Protein AF-A0A965HL23-F1 (afdb_monomer)

pLDDT: mean 96.33, std 2.36, range [84.19, 98.62]

Radius of gyration: 15.67 Å; Cα contacts (8 Å, |Δi|>4): 33; chains: 1; bounding box: 37×42×37 Å

Structure (mmCIF, N/CA/C/O backbone):
data_AF-A0A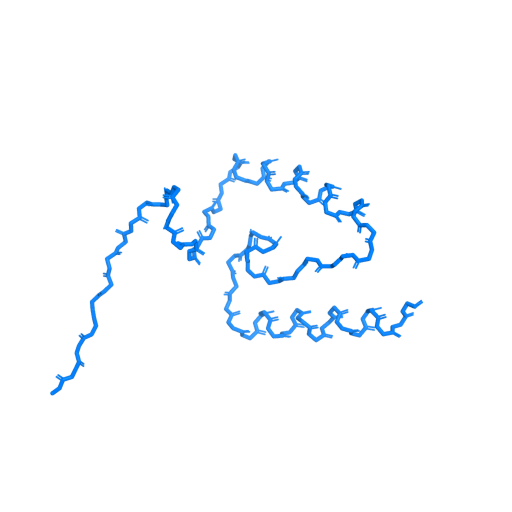965HL23-F1
#
_entry.id   AF-A0A965HL23-F1
#
loop_
_atom_site.group_PDB
_atom_site.id
_atom_site.type_symbol
_atom_site.label_atom_id
_atom_site.label_alt_id
_atom_site.label_comp_id
_atom_site.label_asym_id
_atom_site.label_entity_id
_atom_site.label_seq_id
_atom_site.pdbx_PDB_ins_code
_atom_site.Cartn_x
_atom_site.Cartn_y
_atom_site.Cartn_z
_atom_site.occupancy
_atom_site.B_iso_or_equiv
_atom_site.auth_seq_id
_atom_site.auth_comp_id
_atom_site.auth_asym_id
_atom_site.auth_atom_id
_atom_site.pdbx_PDB_model_num
ATOM 1 N N . THR A 1 1 ? 18.648 -28.751 -8.240 1.00 87.00 1 THR A N 1
ATOM 2 C CA . THR A 1 1 ? 18.709 -27.373 -7.712 1.00 87.00 1 THR A CA 1
ATOM 3 C C . THR A 1 1 ? 17.672 -26.538 -8.431 1.00 87.00 1 THR A C 1
ATOM 5 O O . THR A 1 1 ? 17.423 -26.823 -9.598 1.00 87.00 1 THR A O 1
ATOM 8 N N . THR A 1 2 ? 17.078 -25.552 -7.765 1.00 94.62 2 THR A N 1
ATOM 9 C CA . THR A 1 2 ? 16.098 -24.632 -8.363 1.00 94.62 2 THR A CA 1
ATOM 10 C C . THR A 1 2 ? 16.649 -23.219 -8.257 1.00 94.62 2 THR A C 1
ATOM 12 O O . THR A 1 2 ? 17.132 -22.831 -7.198 1.00 94.62 2 THR A O 1
ATOM 15 N N . ILE A 1 3 ? 16.607 -22.468 -9.356 1.00 97.25 3 ILE A N 1
ATOM 16 C CA . ILE A 1 3 ? 17.117 -21.096 -9.443 1.00 97.25 3 ILE A CA 1
ATOM 17 C C . ILE A 1 3 ? 15.987 -20.220 -9.977 1.00 97.25 3 ILE A C 1
ATOM 19 O O . ILE A 1 3 ? 15.358 -20.585 -10.969 1.00 97.25 3 ILE A O 1
ATOM 23 N N . VAL A 1 4 ? 15.765 -19.064 -9.348 1.00 97.56 4 VAL A N 1
ATOM 24 C CA . VAL A 1 4 ? 14.900 -18.003 -9.876 1.00 97.56 4 VAL A CA 1
ATOM 25 C C . VAL A 1 4 ? 15.767 -16.851 -10.374 1.00 97.56 4 VAL A C 1
ATOM 27 O O . VAL A 1 4 ? 16.813 -16.556 -9.795 1.00 97.56 4 VAL A O 1
ATOM 30 N N . ARG A 1 5 ? 15.358 -16.230 -11.479 1.00 97.62 5 ARG A N 1
ATOM 31 C CA . ARG A 1 5 ? 15.964 -15.006 -12.002 1.00 97.62 5 ARG A CA 1
ATOM 32 C C . ARG A 1 5 ? 14.875 -13.960 -12.104 1.00 97.62 5 ARG A C 1
ATOM 34 O O . ARG A 1 5 ? 13.800 -14.253 -12.620 1.00 97.62 5 ARG A O 1
ATOM 41 N N . GLU A 1 6 ? 15.172 -12.770 -11.619 1.00 97.62 6 GLU A N 1
ATOM 42 C CA . GLU A 1 6 ? 14.256 -11.640 -11.647 1.00 97.62 6 GLU A CA 1
ATOM 43 C C . GLU A 1 6 ? 14.720 -10.656 -12.715 1.00 97.62 6 GLU A C 1
ATOM 45 O O . GLU A 1 6 ? 15.912 -10.361 -12.830 1.00 97.62 6 GLU A O 1
ATOM 50 N N . TYR A 1 7 ? 13.769 -10.177 -13.509 1.00 96.19 7 TYR A N 1
ATOM 51 C CA . TYR A 1 7 ? 14.003 -9.204 -14.565 1.00 96.19 7 TYR A CA 1
ATOM 52 C C . TYR A 1 7 ? 13.067 -8.018 -14.323 1.00 96.19 7 TYR A C 1
ATOM 54 O O . TYR A 1 7 ? 11.864 -8.240 -14.169 1.00 96.19 7 TYR A O 1
ATOM 62 N N . PRO A 1 8 ? 13.586 -6.780 -14.250 1.00 95.75 8 PRO A N 1
ATOM 63 C CA . PRO A 1 8 ? 12.740 -5.607 -14.108 1.00 95.75 8 PRO A CA 1
ATOM 64 C C . PRO A 1 8 ? 11.907 -5.406 -15.374 1.00 95.75 8 PRO A C 1
ATOM 66 O O . PRO A 1 8 ? 12.382 -5.634 -16.488 1.00 95.75 8 PRO A O 1
ATOM 69 N N . GLU A 1 9 ? 10.673 -4.951 -15.196 1.00 94.50 9 GLU A N 1
ATOM 70 C CA . GLU A 1 9 ? 9.756 -4.670 -16.291 1.00 94.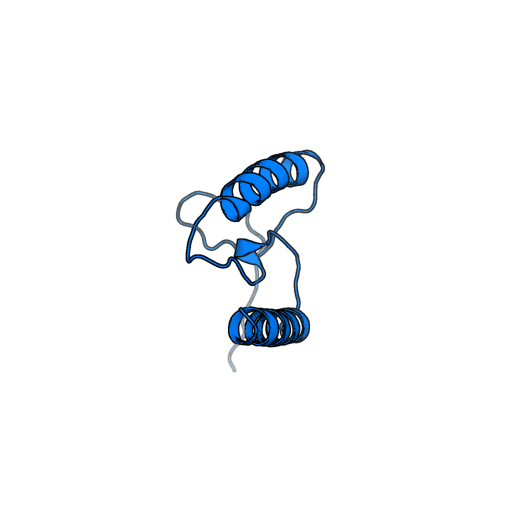50 9 GLU A CA 1
ATOM 71 C C . GLU A 1 9 ? 8.906 -3.442 -15.958 1.00 94.50 9 GLU A C 1
ATOM 73 O O . GLU A 1 9 ? 8.480 -3.263 -14.814 1.00 94.50 9 GLU A O 1
ATOM 78 N N . ASP A 1 10 ? 8.636 -2.614 -16.968 1.00 95.56 10 ASP A N 1
ATOM 79 C CA . ASP A 1 10 ? 7.677 -1.526 -16.838 1.00 95.56 10 ASP A CA 1
ATOM 80 C C . ASP A 1 10 ? 6.262 -2.077 -16.621 1.00 95.56 10 ASP A C 1
ATOM 82 O O . ASP A 1 10 ? 5.809 -3.028 -17.280 1.00 95.56 10 ASP A O 1
ATOM 86 N N . PHE A 1 11 ? 5.541 -1.433 -15.703 1.00 94.44 11 PHE A N 1
ATOM 87 C CA . PHE A 1 11 ? 4.136 -1.725 -15.465 1.00 94.44 11 PHE A CA 1
ATOM 88 C C . PHE A 1 11 ? 3.292 -1.429 -16.715 1.00 94.44 11 PHE A C 1
ATOM 90 O O . PHE A 1 11 ? 3.531 -0.473 -17.451 1.00 94.44 11 PHE A O 1
ATOM 97 N N . GLY A 1 12 ? 2.251 -2.233 -16.921 1.00 93.81 12 GLY A N 1
ATOM 98 C CA . GLY A 1 12 ? 1.262 -2.039 -17.973 1.00 93.81 12 GLY A CA 1
ATOM 99 C C . GLY A 1 12 ? -0.038 -2.780 -17.655 1.00 93.81 12 GLY A C 1
ATOM 100 O O . GLY A 1 12 ? -0.058 -3.628 -16.760 1.00 93.81 12 GLY A O 1
ATOM 101 N N . PRO A 1 13 ? -1.138 -2.481 -18.367 1.00 93.88 13 PRO A N 1
ATOM 102 C CA . PRO A 1 13 ? -2.410 -3.169 -18.168 1.00 93.88 13 PRO A CA 1
ATOM 103 C C . PRO A 1 13 ? -2.259 -4.694 -18.247 1.00 93.88 13 PRO A C 1
ATOM 105 O O . PRO A 1 13 ? -1.647 -5.214 -19.177 1.00 93.88 13 PRO A O 1
ATOM 108 N N . GLY A 1 14 ? -2.819 -5.406 -17.265 1.00 93.94 14 GLY A N 1
ATOM 109 C CA . GLY A 1 14 ? -2.735 -6.869 -17.171 1.00 93.94 14 GLY A CA 1
ATOM 110 C C . GLY A 1 14 ? -1.466 -7.413 -16.502 1.00 93.94 14 GLY A C 1
ATOM 111 O O . GLY A 1 14 ? -1.358 -8.626 -16.349 1.00 93.94 14 GLY A O 1
ATOM 112 N N . LYS A 1 15 ? -0.531 -6.551 -16.080 1.00 95.06 15 LYS A N 1
ATOM 113 C CA . LYS A 1 15 ? 0.654 -6.936 -15.297 1.00 95.06 15 LYS A CA 1
ATOM 114 C C . LYS A 1 15 ? 0.435 -6.711 -13.802 1.00 95.06 15 LYS A C 1
ATOM 116 O O . LYS A 1 15 ? -0.310 -5.816 -13.405 1.00 95.06 15 LYS A O 1
ATOM 121 N N . GLU A 1 16 ? 1.114 -7.504 -12.979 1.00 95.38 16 GLU A N 1
ATOM 122 C CA . GLU A 1 16 ? 1.095 -7.350 -11.522 1.00 95.38 16 GLU A CA 1
ATOM 123 C C . GLU A 1 16 ? 1.866 -6.087 -11.103 1.00 95.38 16 GLU A C 1
ATOM 125 O O . GLU A 1 16 ? 2.964 -5.810 -11.593 1.00 95.38 16 GLU A O 1
ATOM 130 N N . ALA A 1 17 ? 1.298 -5.306 -10.185 1.00 95.25 17 ALA A N 1
ATOM 131 C CA . ALA A 1 17 ? 1.916 -4.077 -9.704 1.00 95.25 17 ALA A CA 1
ATOM 132 C C . ALA A 1 17 ? 2.778 -4.362 -8.465 1.00 95.25 17 ALA A C 1
ATOM 134 O O . ALA A 1 17 ? 2.289 -4.349 -7.340 1.00 95.25 17 ALA A O 1
ATOM 135 N N . TYR A 1 18 ? 4.079 -4.592 -8.651 1.00 95.50 18 TYR A N 1
ATOM 136 C CA . TYR A 1 18 ? 4.968 -4.944 -7.534 1.00 95.50 18 TYR A CA 1
ATOM 137 C C . TYR A 1 18 ? 5.464 -3.744 -6.712 1.00 95.50 18 TYR A C 1
ATOM 139 O O . TYR A 1 18 ? 5.545 -3.823 -5.476 1.00 95.50 18 TYR A O 1
ATOM 147 N N . TYR A 1 19 ? 5.804 -2.635 -7.380 1.00 96.19 19 TYR A N 1
ATOM 148 C CA . TYR A 1 19 ? 6.484 -1.492 -6.767 1.00 96.19 19 TYR A CA 1
ATOM 149 C C . TYR A 1 19 ? 5.837 -0.159 -7.163 1.00 96.19 19 TYR A C 1
ATOM 151 O O . TYR A 1 19 ? 5.614 0.077 -8.351 1.00 96.19 19 TYR A O 1
ATOM 159 N N . PRO A 1 20 ? 5.571 0.743 -6.201 1.00 95.19 20 PRO A N 1
ATOM 160 C CA . PRO A 1 20 ? 5.279 2.132 -6.525 1.00 95.19 20 PRO A CA 1
ATOM 161 C C . PRO A 1 20 ? 6.555 2.830 -7.007 1.00 95.19 20 PRO A C 1
ATOM 163 O O . PRO A 1 20 ? 7.652 2.517 -6.542 1.00 95.19 20 PRO A O 1
ATOM 166 N N . VAL A 1 21 ? 6.405 3.816 -7.889 1.00 94.94 21 VAL A N 1
ATOM 167 C CA . VAL A 1 21 ? 7.504 4.665 -8.369 1.00 94.94 21 VAL A CA 1
ATOM 168 C C . VAL A 1 21 ? 7.361 6.038 -7.709 1.00 94.94 21 VAL A C 1
ATOM 170 O O . VAL A 1 21 ? 6.456 6.776 -8.095 1.00 94.94 21 VAL A O 1
ATOM 173 N N . PRO A 1 22 ? 8.173 6.393 -6.690 1.00 91.38 22 PRO A N 1
ATOM 1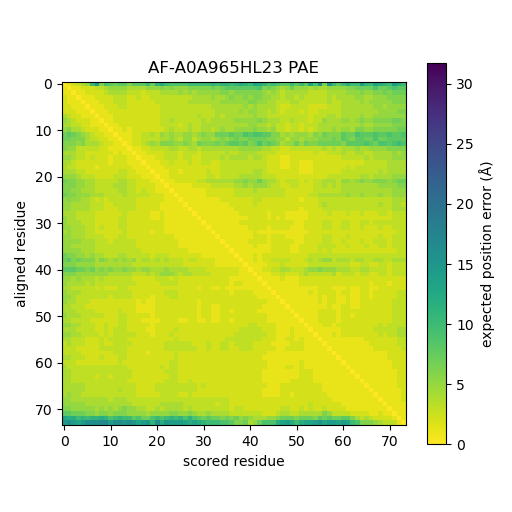74 C CA . PRO A 1 22 ? 8.066 7.684 -6.017 1.00 91.38 22 PRO A CA 1
ATOM 175 C C . PRO A 1 22 ? 8.558 8.816 -6.924 1.00 91.38 22 PRO A C 1
ATOM 177 O O . PRO A 1 22 ? 9.755 9.022 -7.098 1.00 91.38 22 PRO A O 1
ATOM 180 N N . ALA A 1 23 ? 7.618 9.566 -7.486 1.00 94.88 23 ALA A N 1
ATOM 181 C CA . ALA A 1 23 ? 7.889 10.731 -8.323 1.00 94.88 23 ALA A CA 1
ATOM 182 C C . ALA A 1 23 ? 6.832 11.834 -8.105 1.00 94.88 23 ALA A C 1
ATOM 184 O O . ALA A 1 23 ? 5.721 11.528 -7.656 1.00 94.88 23 ALA A O 1
ATOM 185 N N . PRO A 1 24 ? 7.133 13.118 -8.385 1.00 97.31 24 PRO A N 1
ATOM 186 C CA . PRO A 1 24 ? 6.204 14.225 -8.129 1.00 97.31 24 PRO A CA 1
ATOM 187 C C . PRO A 1 24 ? 4.833 14.067 -8.803 1.00 97.31 24 PRO A C 1
ATOM 189 O O . PRO A 1 24 ? 3.804 14.360 -8.195 1.00 97.31 24 PRO A O 1
ATOM 192 N N . ASP A 1 25 ? 4.812 13.564 -10.032 1.00 96.81 25 ASP A N 1
ATOM 193 C CA . ASP A 1 25 ? 3.612 13.273 -10.818 1.00 96.81 25 ASP A CA 1
ATOM 194 C C . ASP A 1 25 ? 2.780 12.133 -10.208 1.00 96.81 25 ASP A C 1
ATOM 196 O O . ASP A 1 25 ? 1.576 12.289 -9.988 1.00 96.81 25 ASP A O 1
ATOM 200 N N . SER A 1 26 ? 3.425 11.024 -9.839 1.00 95.56 26 SER A N 1
ATOM 201 C CA . SER A 1 26 ? 2.778 9.899 -9.158 1.00 95.56 26 SER A CA 1
ATOM 202 C C . SER A 1 26 ? 2.207 10.306 -7.798 1.00 95.56 26 SER A C 1
ATOM 204 O O . SER A 1 26 ? 1.108 9.889 -7.438 1.00 95.56 26 SER A O 1
ATOM 206 N N . LYS A 1 27 ? 2.904 11.189 -7.068 1.00 96.25 27 LYS A N 1
ATOM 207 C CA . LYS A 1 27 ? 2.446 11.718 -5.784 1.00 96.25 27 LYS A CA 1
ATOM 208 C C . LYS A 1 27 ? 1.209 12.586 -5.977 1.00 96.25 27 LYS A C 1
ATOM 210 O O . LYS A 1 27 ? 0.224 12.396 -5.274 1.00 96.25 27 LYS A O 1
ATOM 215 N N . ALA A 1 28 ? 1.234 13.500 -6.946 1.00 97.94 28 ALA A N 1
ATOM 216 C CA . ALA A 1 28 ? 0.088 14.347 -7.257 1.00 97.94 28 ALA A CA 1
ATOM 217 C C . ALA A 1 28 ? -1.143 13.523 -7.676 1.00 97.94 28 ALA A C 1
ATOM 219 O O . ALA A 1 28 ? -2.273 13.885 -7.346 1.00 97.94 28 ALA A O 1
ATOM 220 N N . LEU A 1 29 ? -0.945 12.407 -8.386 1.00 97.94 29 LEU A N 1
ATOM 221 C CA . LEU A 1 29 ? -2.025 11.480 -8.720 1.00 97.94 29 LEU A CA 1
ATOM 222 C C . LEU A 1 29 ? -2.524 10.711 -7.490 1.00 97.94 29 LEU A C 1
ATOM 224 O O . LEU A 1 29 ? -3.735 10.626 -7.280 1.00 97.94 29 LEU A O 1
ATOM 228 N N . TYR A 1 30 ? -1.613 10.191 -6.667 1.00 97.81 30 TYR A N 1
AT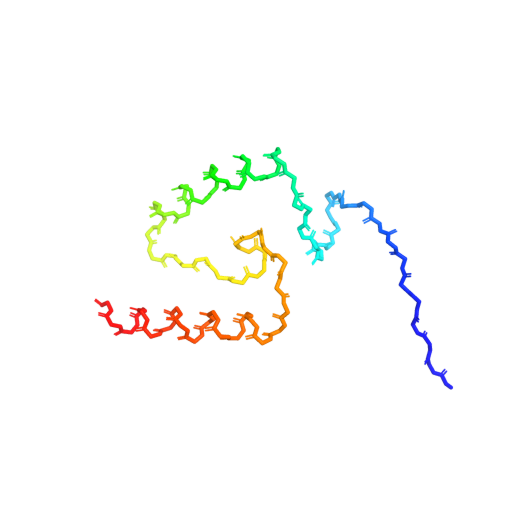OM 229 C CA . TYR A 1 30 ? -1.953 9.513 -5.419 1.00 97.81 30 TYR A CA 1
ATOM 230 C C . TYR A 1 30 ? -2.750 10.421 -4.481 1.00 97.81 30 TYR A C 1
ATOM 232 O O . TYR A 1 30 ? -3.778 9.991 -3.970 1.00 97.81 30 TYR A O 1
ATOM 240 N N . ASP A 1 31 ? -2.350 11.683 -4.311 1.00 97.81 31 ASP A N 1
ATOM 241 C CA . ASP A 1 31 ? -3.032 12.633 -3.428 1.00 97.81 31 ASP A CA 1
ATOM 242 C C . ASP A 1 31 ? -4.515 12.799 -3.824 1.00 97.81 31 ASP A C 1
ATOM 244 O O . ASP A 1 31 ? -5.393 12.810 -2.961 1.00 97.81 31 ASP A O 1
ATOM 248 N N . LYS A 1 32 ? -4.829 12.812 -5.131 1.00 98.44 32 LYS A N 1
ATOM 249 C CA . LYS A 1 32 ? -6.220 12.839 -5.626 1.00 98.44 32 LYS A CA 1
ATOM 250 C C . LYS A 1 32 ? -7.002 11.586 -5.223 1.00 98.44 32 LYS A C 1
ATOM 252 O O . LYS A 1 32 ? -8.173 11.687 -4.857 1.00 98.44 32 LYS A O 1
ATOM 257 N N . TYR A 1 33 ? -6.384 10.408 -5.307 1.00 98.38 33 TYR A N 1
ATOM 258 C CA . TYR A 1 33 ? -7.017 9.155 -4.886 1.00 98.38 33 TYR A CA 1
ATOM 259 C C . TYR A 1 33 ? -7.130 9.043 -3.367 1.00 98.38 33 TYR A C 1
ATOM 261 O O . TYR A 1 33 ? -8.149 8.563 -2.885 1.00 98.38 33 TYR A O 1
ATOM 269 N N . ALA A 1 34 ? -6.156 9.552 -2.614 1.00 97.38 34 ALA A N 1
ATOM 270 C CA . ALA A 1 34 ? -6.203 9.605 -1.160 1.00 97.38 34 ALA A CA 1
ATOM 271 C C . ALA A 1 34 ? -7.377 10.470 -0.674 1.00 97.38 34 ALA A C 1
ATOM 273 O O . ALA A 1 34 ? -8.111 10.054 0.219 1.00 97.38 34 ALA A O 1
ATOM 274 N N . THR A 1 35 ? -7.624 11.626 -1.304 1.00 97.75 35 THR A N 1
ATOM 275 C CA . THR A 1 35 ? -8.816 12.444 -1.018 1.00 97.75 35 THR A CA 1
ATOM 276 C C . THR A 1 35 ? -10.114 11.693 -1.318 1.00 97.75 35 THR A C 1
ATOM 278 O O . THR A 1 35 ? -11.044 11.746 -0.519 1.00 97.75 35 THR A O 1
ATOM 281 N N . LYS A 1 36 ? -10.192 10.958 -2.436 1.00 98.00 36 LYS A N 1
ATOM 282 C CA . LYS A 1 36 ? -11.375 10.136 -2.748 1.00 98.00 36 LYS A CA 1
ATOM 283 C C . LYS A 1 36 ? -11.579 9.021 -1.723 1.00 98.00 36 LYS A C 1
ATOM 285 O O . LYS A 1 36 ? -12.685 8.855 -1.226 1.00 98.00 36 LYS A O 1
ATOM 290 N N . ALA A 1 37 ? -10.508 8.322 -1.356 1.00 97.62 37 ALA A N 1
ATOM 291 C CA . ALA A 1 37 ? -10.528 7.237 -0.383 1.00 97.62 37 ALA A CA 1
ATOM 292 C C . ALA A 1 37 ? -11.047 7.683 0.995 1.00 97.62 37 ALA A C 1
ATOM 294 O O . ALA A 1 37 ? -11.745 6.921 1.654 1.00 97.62 37 ALA A O 1
ATOM 295 N N . GLN A 1 38 ? -10.770 8.924 1.413 1.00 95.25 38 GLN A N 1
ATOM 296 C CA . GLN A 1 38 ? -11.317 9.498 2.652 1.00 95.25 38 GLN A CA 1
ATOM 297 C C . GLN A 1 38 ? -12.845 9.670 2.623 1.00 95.25 38 GLN A C 1
ATOM 299 O O . GLN A 1 38 ? -13.477 9.677 3.679 1.00 95.25 38 GLN A O 1
ATOM 304 N N . GLY A 1 39 ? -13.438 9.827 1.436 1.00 95.81 39 GLY A N 1
ATOM 305 C CA . GLY A 1 39 ? -14.883 9.959 1.255 1.00 95.81 39 GLY A CA 1
ATOM 306 C C . GLY A 1 39 ? -15.638 8.627 1.215 1.00 95.81 39 GLY A C 1
ATOM 307 O O . GLY A 1 39 ? -16.861 8.626 1.368 1.00 95.81 39 GLY A O 1
ATOM 308 N N . GLU A 1 40 ? -14.939 7.504 1.031 1.00 97.62 40 GLU A N 1
ATOM 309 C CA . GLU A 1 40 ? -15.562 6.185 0.905 1.00 97.62 40 GLU A CA 1
ATOM 310 C C . GLU A 1 40 ? -16.009 5.642 2.266 1.00 97.62 40 GLU A C 1
ATOM 312 O O . GLU A 1 40 ? -15.212 5.351 3.163 1.00 97.62 40 GLU A O 1
ATOM 317 N N . LYS A 1 41 ? -17.325 5.497 2.439 1.00 95.62 41 LYS A N 1
ATOM 318 C CA . LYS A 1 41 ? -17.916 5.052 3.706 1.00 95.62 41 LYS A CA 1
ATOM 319 C C . LYS A 1 41 ? -17.819 3.538 3.848 1.00 95.62 41 LYS A C 1
ATOM 321 O O . LYS A 1 41 ? -18.148 2.798 2.931 1.00 95.62 41 LYS A O 1
ATOM 326 N N . GLY A 1 42 ? -17.428 3.083 5.037 1.00 94.56 42 GLY A N 1
ATOM 327 C CA . GLY A 1 42 ? -17.325 1.654 5.349 1.00 94.56 42 GLY A CA 1
ATOM 328 C C . GLY A 1 42 ? -16.127 0.950 4.704 1.00 94.56 42 GLY A C 1
ATOM 329 O O . GLY A 1 42 ? -16.011 -0.264 4.826 1.00 94.56 42 GLY A O 1
ATOM 330 N N . VAL A 1 43 ? -15.224 1.694 4.058 1.00 97.00 43 VAL A N 1
ATOM 331 C CA . VAL A 1 43 ? -14.009 1.161 3.434 1.00 97.00 43 VAL A CA 1
ATOM 332 C C . VAL A 1 43 ? -12.785 1.735 4.145 1.00 97.00 43 VAL A C 1
ATOM 334 O O . VAL A 1 43 ? -12.773 2.886 4.574 1.00 97.00 43 VAL A O 1
ATOM 337 N N . THR A 1 44 ? -11.742 0.927 4.322 1.00 96.62 44 THR A N 1
ATOM 338 C CA . THR A 1 44 ? -10.443 1.375 4.843 1.00 96.62 44 THR A CA 1
ATOM 339 C C . THR A 1 44 ? -9.342 0.794 3.967 1.00 96.62 44 THR A C 1
ATOM 341 O O . THR A 1 44 ? -9.271 -0.414 3.761 1.00 96.62 44 THR A O 1
ATOM 344 N N . PHE A 1 45 ? -8.510 1.673 3.415 1.00 97.56 45 PHE A N 1
ATOM 345 C CA . PHE A 1 45 ? -7.464 1.333 2.456 1.00 97.56 45 PHE A CA 1
ATOM 346 C C . PHE A 1 45 ? -6.139 1.125 3.190 1.00 97.56 45 PHE A C 1
ATOM 348 O O . PHE A 1 45 ? -5.629 2.053 3.815 1.00 97.56 45 PHE A O 1
ATOM 355 N N . VAL A 1 46 ? -5.582 -0.087 3.117 1.00 97.50 46 VAL A N 1
ATOM 356 C CA . VAL A 1 46 ? -4.360 -0.472 3.841 1.00 97.50 46 VAL A CA 1
ATOM 357 C C . VAL A 1 46 ? -3.381 -1.236 2.953 1.00 97.50 46 VAL A C 1
ATOM 359 O O . VAL A 1 46 ? -3.772 -1.942 2.025 1.00 97.50 46 VAL A O 1
ATOM 362 N N . GLY A 1 47 ? -2.092 -1.118 3.265 1.00 97.62 47 GLY A N 1
ATOM 363 C CA . GLY A 1 47 ? -1.014 -1.850 2.601 1.00 97.62 47 GLY A CA 1
ATOM 364 C C . GLY A 1 47 ? -0.387 -1.130 1.404 1.00 97.62 47 GLY A C 1
ATOM 365 O O . GLY A 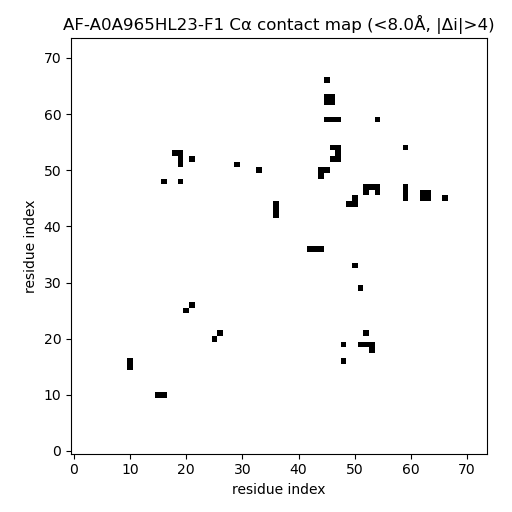1 47 ? -0.823 -0.063 0.977 1.00 97.62 47 GLY A O 1
ATOM 366 N N . ARG A 1 48 ? 0.671 -1.750 0.858 1.00 97.81 48 ARG A N 1
ATOM 367 C CA . ARG A 1 48 ? 1.572 -1.197 -0.174 1.00 97.81 48 ARG A CA 1
ATOM 368 C C . ARG A 1 48 ? 0.833 -0.536 -1.340 1.00 97.81 48 ARG A C 1
ATOM 370 O O . ARG A 1 48 ? 1.114 0.616 -1.665 1.00 97.81 48 ARG A O 1
ATOM 377 N N . LEU A 1 49 ? -0.097 -1.271 -1.950 1.00 96.88 49 LEU A N 1
ATOM 378 C CA . LEU A 1 49 ? -0.810 -0.834 -3.152 1.00 96.88 49 LEU A CA 1
ATOM 379 C C . LEU A 1 49 ? -1.876 0.211 -2.831 1.00 96.88 49 LEU A C 1
ATOM 381 O O . LEU A 1 49 ? -1.965 1.226 -3.513 1.00 96.88 49 LEU A O 1
ATOM 385 N N . ALA A 1 50 ? -2.633 0.000 -1.754 1.00 97.44 50 ALA A N 1
ATOM 386 C CA . ALA A 1 50 ? -3.729 0.885 -1.377 1.00 97.44 50 ALA A CA 1
ATOM 387 C C . ALA A 1 50 ? -3.239 2.273 -0.934 1.00 97.44 50 ALA A C 1
ATOM 389 O O . ALA A 1 50 ? -3.920 3.270 -1.157 1.00 97.44 50 ALA A O 1
ATOM 390 N N . THR A 1 51 ? -2.045 2.350 -0.336 1.00 96.69 51 THR A N 1
ATOM 391 C CA . THR A 1 51 ? -1.451 3.614 0.123 1.00 96.69 51 THR A CA 1
ATOM 392 C C . THR A 1 51 ? -0.327 4.126 -0.779 1.00 96.69 51 THR A C 1
ATOM 394 O O . THR A 1 51 ? 0.361 5.064 -0.388 1.00 96.69 51 THR A O 1
ATOM 397 N N . TYR A 1 52 ? -0.085 3.483 -1.929 1.00 97.25 52 TYR A N 1
ATOM 398 C CA . TYR A 1 52 ? 0.979 3.811 -2.890 1.00 97.25 52 TYR A CA 1
ATOM 399 C C . TYR A 1 52 ? 2.343 4.108 -2.232 1.00 97.25 52 TYR A C 1
ATOM 401 O O . TYR A 1 52 ? 2.946 5.168 -2.407 1.00 97.25 52 TYR A O 1
ATOM 409 N N . ARG A 1 53 ? 2.827 3.178 -1.404 1.00 95.88 53 ARG A N 1
ATOM 410 C CA . ARG A 1 53 ? 4.068 3.350 -0.629 1.00 95.88 53 ARG A CA 1
ATOM 411 C C . ARG A 1 53 ? 4.923 2.111 -0.683 1.00 95.88 53 ARG A C 1
ATOM 413 O O . ARG A 1 53 ? 4.402 1.007 -0.601 1.00 95.88 53 ARG A O 1
ATOM 420 N N . TYR A 1 54 ? 6.234 2.296 -0.783 1.00 96.44 54 TYR A N 1
ATOM 421 C CA . TYR A 1 54 ? 7.175 1.187 -0.717 1.00 96.44 54 TYR A CA 1
ATOM 422 C C . TYR A 1 54 ? 7.271 0.715 0.737 1.00 96.44 54 TYR A C 1
ATOM 424 O O . TYR A 1 54 ? 7.882 1.380 1.569 1.00 96.44 54 TYR A O 1
ATOM 432 N N . TYR A 1 55 ? 6.661 -0.436 1.026 1.00 96.25 55 TYR A N 1
ATOM 433 C CA . TYR A 1 55 ? 6.714 -1.072 2.340 1.00 96.25 55 TYR A CA 1
ATOM 434 C C . TYR A 1 55 ? 7.359 -2.450 2.318 1.00 96.25 55 TYR A C 1
ATOM 436 O O . TYR A 1 55 ? 7.052 -3.260 1.441 1.00 96.25 55 TYR A O 1
ATOM 444 N N . ASN A 1 56 ? 8.161 -2.735 3.339 1.00 97.94 56 ASN A N 1
ATOM 445 C CA . ASN A 1 56 ? 8.553 -4.086 3.731 1.00 97.94 56 ASN A CA 1
ATOM 446 C C . ASN A 1 56 ? 7.408 -4.799 4.471 1.00 97.94 56 ASN A C 1
ATOM 448 O O . ASN A 1 56 ? 6.405 -4.186 4.842 1.00 97.94 56 ASN A O 1
ATOM 452 N N . MET A 1 57 ? 7.547 -6.111 4.677 1.00 98.50 57 MET A N 1
ATOM 453 C CA . MET A 1 57 ? 6.497 -6.938 5.287 1.00 98.50 57 MET A CA 1
ATOM 454 C C . MET A 1 57 ? 6.131 -6.481 6.705 1.00 98.50 57 MET A C 1
ATOM 456 O O . MET A 1 57 ? 4.953 -6.334 7.014 1.00 98.50 57 MET A O 1
ATOM 460 N N . ASP A 1 58 ? 7.128 -6.203 7.544 1.00 98.38 58 ASP A N 1
ATOM 461 C CA . ASP A 1 58 ? 6.960 -5.730 8.922 1.00 98.38 58 ASP A CA 1
ATOM 462 C C . ASP A 1 58 ? 6.173 -4.414 8.986 1.00 98.38 58 ASP A C 1
ATOM 464 O O . ASP A 1 58 ? 5.276 -4.261 9.813 1.00 98.38 58 ASP A O 1
ATOM 468 N N . GLN A 1 59 ? 6.435 -3.497 8.054 1.00 98.50 59 GLN A N 1
ATOM 469 C CA . GLN A 1 59 ? 5.748 -2.209 7.979 1.00 98.50 59 GLN A CA 1
ATOM 470 C C . GLN A 1 59 ? 4.272 -2.370 7.595 1.00 98.50 59 GLN A C 1
ATOM 472 O O . GLN A 1 59 ? 3.416 -1.677 8.146 1.00 98.50 59 GLN A O 1
ATOM 477 N N . VAL A 1 60 ? 3.956 -3.297 6.681 1.00 98.38 60 VAL A N 1
ATOM 478 C CA . VAL A 1 60 ? 2.561 -3.608 6.324 1.00 98.38 60 VAL A CA 1
ATOM 479 C C . VAL A 1 60 ? 1.836 -4.281 7.490 1.00 98.38 60 VAL A C 1
ATOM 481 O O . VAL A 1 60 ? 0.696 -3.923 7.776 1.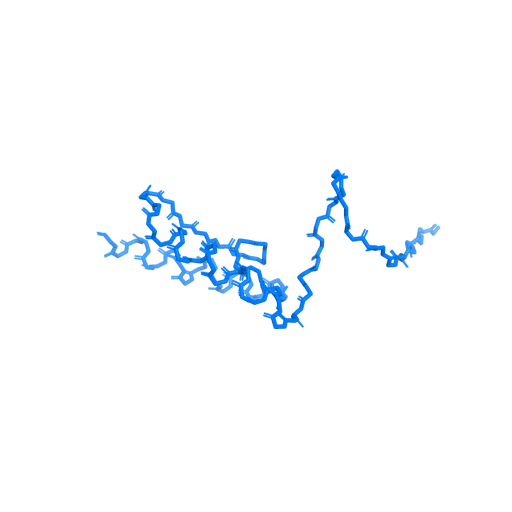00 98.38 60 VAL A O 1
ATOM 484 N N . VAL A 1 61 ? 2.490 -5.204 8.201 1.00 98.62 61 VAL A N 1
ATOM 485 C CA . VAL A 1 61 ? 1.912 -5.855 9.388 1.00 98.62 61 VAL A CA 1
ATO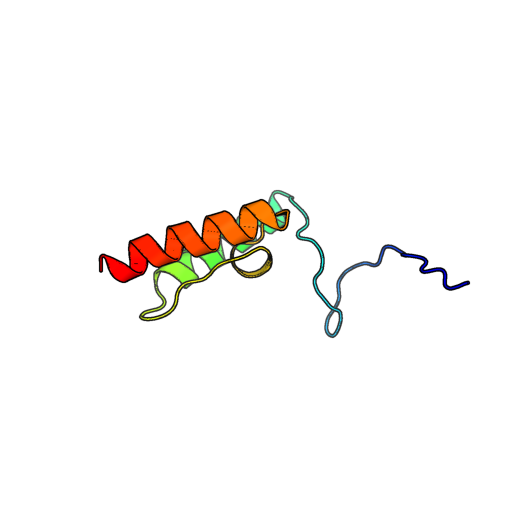M 486 C C . VAL A 1 61 ? 1.636 -4.829 10.490 1.00 98.62 61 VAL A C 1
ATOM 488 O O . VAL A 1 61 ? 0.525 -4.776 11.014 1.00 98.62 61 VAL A O 1
ATOM 491 N N . ALA A 1 62 ? 2.604 -3.966 10.802 1.00 98.44 62 ALA A N 1
ATOM 492 C CA . ALA A 1 62 ? 2.440 -2.911 11.798 1.00 98.44 62 ALA A CA 1
ATOM 493 C C . ALA A 1 62 ? 1.312 -1.935 11.427 1.00 98.44 62 ALA A C 1
ATOM 495 O O . ALA A 1 62 ? 0.510 -1.562 12.287 1.00 98.44 62 ALA A O 1
ATOM 496 N N . MET A 1 63 ? 1.211 -1.561 10.146 1.00 98.06 63 MET A N 1
ATOM 497 C CA . MET A 1 63 ? 0.096 -0.764 9.634 1.00 98.06 63 MET A CA 1
ATOM 498 C C . MET A 1 63 ? -1.239 -1.469 9.872 1.00 98.06 63 MET A C 1
ATOM 500 O O . MET A 1 63 ? -2.146 -0.856 10.421 1.00 98.06 63 MET A O 1
ATOM 504 N N . ALA A 1 64 ? -1.361 -2.744 9.497 1.00 98.31 64 ALA A N 1
ATOM 505 C CA . ALA A 1 64 ? -2.607 -3.487 9.650 1.00 98.31 64 ALA A CA 1
ATOM 506 C C . ALA A 1 64 ? -3.059 -3.561 11.118 1.00 98.31 64 ALA A C 1
ATOM 508 O O . ALA A 1 64 ? -4.225 -3.306 11.409 1.00 98.31 64 ALA A O 1
ATOM 509 N N . LEU A 1 65 ? -2.135 -3.835 12.046 1.00 98.44 65 LEU A N 1
ATOM 510 C CA . LEU A 1 65 ? -2.429 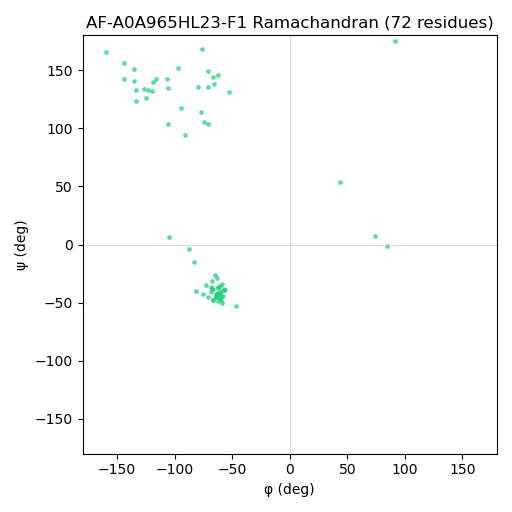-3.857 13.483 1.00 98.44 65 LEU A CA 1
ATOM 511 C C . LEU A 1 65 ? -2.849 -2.475 14.000 1.00 98.44 65 LEU A C 1
ATOM 513 O O . LEU A 1 65 ? -3.817 -2.358 14.748 1.00 98.44 65 LEU A O 1
ATOM 517 N N . THR A 1 66 ? -2.162 -1.420 13.560 1.00 97.94 66 THR A N 1
ATOM 518 C CA . THR A 1 66 ? -2.492 -0.041 13.944 1.00 97.94 66 THR A CA 1
ATOM 519 C C . THR A 1 66 ? -3.877 0.367 13.440 1.00 97.94 66 THR A C 1
ATOM 521 O O . THR A 1 66 ? -4.650 0.972 14.180 1.00 97.94 66 THR A O 1
ATOM 524 N N . GLU A 1 67 ? -4.211 0.042 12.190 1.00 97.19 67 GLU A N 1
ATOM 525 C CA . GLU A 1 67 ? -5.526 0.349 11.622 1.00 97.19 67 GLU A CA 1
ATOM 526 C C . GLU A 1 67 ? -6.636 -0.483 12.269 1.00 97.19 67 GLU A C 1
ATOM 528 O O . GLU A 1 67 ? -7.715 0.044 12.530 1.00 97.19 67 GLU A O 1
ATOM 533 N N . TYR A 1 68 ? -6.369 -1.743 12.619 1.00 98.00 68 TYR A N 1
ATOM 534 C CA . TYR A 1 68 ? -7.320 -2.566 13.361 1.00 98.00 68 TYR A CA 1
ATOM 535 C C . TYR A 1 68 ? -7.690 -1.953 14.719 1.00 98.00 68 TYR A C 1
ATOM 537 O O . TYR A 1 68 ? -8.876 -1.825 15.018 1.00 98.00 68 TYR A O 1
ATOM 545 N N . GLU A 1 69 ? -6.712 -1.512 15.518 1.00 98.19 69 GLU A N 1
ATOM 546 C CA . GLU A 1 69 ? -7.002 -0.887 16.817 1.00 98.19 69 GLU A CA 1
ATOM 547 C C . GLU A 1 69 ? -7.820 0.406 16.669 1.00 98.19 69 GLU A C 1
ATOM 549 O O . GLU A 1 69 ? -8.739 0.648 17.452 1.00 98.19 69 GLU A O 1
ATOM 554 N N . LYS A 1 70 ? -7.568 1.204 15.620 1.00 96.06 70 LYS A N 1
ATOM 555 C CA . LYS A 1 70 ? -8.405 2.376 15.305 1.00 96.06 70 LYS A CA 1
ATOM 556 C C . LYS A 1 70 ? -9.834 1.972 14.968 1.00 96.06 70 LYS A C 1
ATOM 558 O O . LYS A 1 70 ? -10.762 2.607 15.451 1.00 96.06 70 LYS A O 1
ATOM 563 N N . LEU A 1 71 ? -10.019 0.945 14.137 1.00 95.75 71 LEU A N 1
ATOM 564 C CA . LEU A 1 71 ? -11.343 0.479 13.720 1.00 95.75 71 LEU A CA 1
ATOM 565 C C . LEU A 1 71 ? -12.139 -0.116 14.879 1.00 95.75 71 LEU A C 1
ATOM 567 O O . LEU A 1 71 ? -13.333 0.133 14.975 1.00 95.75 71 LEU A O 1
ATOM 571 N N . LYS A 1 72 ? -11.479 -0.853 15.771 1.00 96.62 72 LYS A N 1
ATOM 572 C CA . LYS A 1 72 ? -12.081 -1.414 16.984 1.00 96.62 72 LYS A CA 1
ATOM 573 C C . LYS A 1 72 ? -12.571 -0.335 17.958 1.00 96.62 72 LYS A C 1
ATOM 575 O O . LYS A 1 72 ? -13.496 -0.592 18.721 1.00 96.62 72 LYS A O 1
ATOM 580 N N . ALA A 1 73 ? -11.939 0.839 17.956 1.00 92.81 73 ALA A N 1
ATOM 581 C CA . ALA A 1 73 ? -12.292 1.966 18.819 1.00 92.81 73 ALA A CA 1
ATOM 582 C C . ALA A 1 73 ? -13.370 2.902 18.231 1.00 92.81 73 ALA A C 1
ATOM 584 O O . ALA A 1 73 ? -13.746 3.865 18.901 1.00 92.81 73 ALA A O 1
ATOM 585 N N . ARG A 1 74 ? -13.820 2.667 16.991 1.00 84.19 74 ARG A N 1
ATOM 586 C CA . ARG A 1 74 ? -14.905 3.426 16.345 1.00 84.19 74 ARG A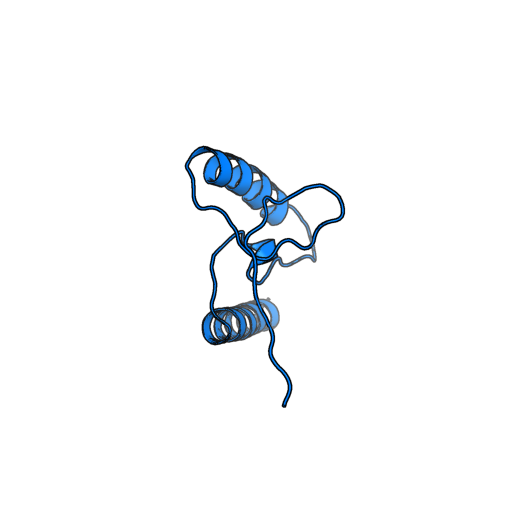 CA 1
ATOM 587 C C . ARG A 1 74 ? -16.271 2.917 16.779 1.00 84.19 74 ARG A C 1
ATOM 589 O O . ARG A 1 74 ? -17.179 3.773 16.828 1.00 84.19 74 ARG A O 1
#

Mean predicted aligned error: 2.94 Å

Sequence (74 aa):
TTIVREYPEDFGPGKEAYYPVPAPDSKALYDKYATKAQGEKGVTFVGRLATYRYYNMDQVVAMALTEYEKLKAR

Secondary structure (DSSP, 8-state):
------------TTS--------HHHHHHHHHHHHHHHH-TT----STTTTT----HHHHHHHHHHHHHHHHT-

Foldseek 3Di:
DDDDDDDDDDDDPPDDDDAADDDPVSVVVLVVVVVVQVVDPPDDFADCPSNVDDDDPVRRVVRVVVVVVVVVVD

Solvent-accessible surface area (backbone atoms only — not comparable to full-atom values): 5004 Å² total; per-residue (Å²): 139,86,85,87,85,87,76,93,76,86,84,51,95,95,56,82,86,87,74,65,71,96,42,74,68,53,46,60,52,46,53,57,49,53,60,52,55,74,68,45,81,99,59,84,79,68,49,45,78,65,63,66,40,88,62,58,72,69,58,38,51,52,48,51,55,54,51,48,56,54,60,75,74,106

Nearest PDB structures (foldseek):
  3hdq-assembly1_A  TM=9.959E-01  e=2.455E-04  Deinococcus radiodurans
  4mo2-assembly1_B-2  TM=9.466E-01  e=9.267E-04  Campylobacter jejuni subsp. jejuni NCTC 11168 = ATCC 700819
  1i8t-assembly1_B  TM=9.567E-01  e=3.498E-03  Escherichia coli
  3int-assembly3_B  TM=9.627E-01  e=1.909E-02  Klebsiella pneumoniae